Protein AF-A0A968RK35-F1 (afdb_monomer_lite)

pLDDT: mean 92.17, std 10.25, range [51.16, 98.19]

Foldseek 3Di:
D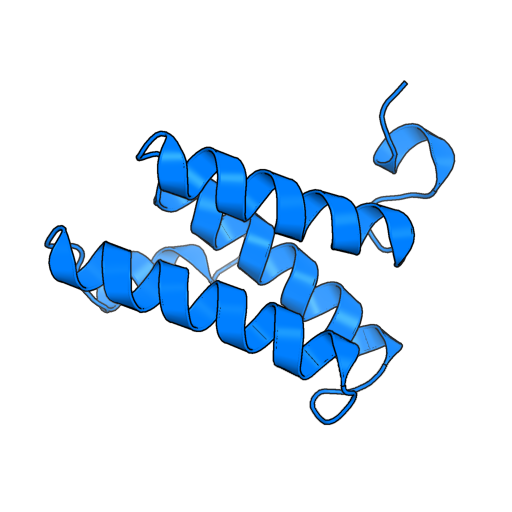QVCVVPNLLDLVNLVVLQVVLVVCVVVVVLLSSLLSLLSSLVSCCVPPNCPDPVSVVSVVSNVVSVVVCVVVPDDPVNSVVSNDDD

Radius of gyration: 12.74 Å; chains: 1; bounding box: 29×25×36 Å

Sequence (87 aa):
ISHEANFGEQHPTTAGRYSNLALVLKDLGDYKGSFVLALKAYRIYAGLLGQQHPTTMIIEGNLEVIESEMLEKGWSMEQIEALMVPG

Secondary structure (DSSP, 8-state):
--HHHHH-TTSHHHHHHHHHHHHHHHHTT-HHHHHHHHHHHHHHHHHHH-TTSHHHHHHHHHHHHHHHHHHHTT--HHHHHHTTS--

Structure (mmCIF, N/CA/C/O backbone):
data_AF-A0A968RK35-F1
#
_entry.id   AF-A0A968RK35-F1
#
loop_
_atom_site.group_PDB
_atom_site.id
_atom_site.type_symbol
_atom_site.label_atom_id
_atom_site.label_alt_id
_atom_site.label_comp_id
_atom_site.label_asym_id
_atom_site.label_entity_id
_atom_site.label_seq_id
_atom_site.pdbx_PDB_ins_code
_atom_site.Cartn_x
_atom_site.Cartn_y
_atom_site.Cartn_z
_atom_site.occupancy
_atom_site.B_iso_or_equiv
_atom_site.auth_seq_id
_atom_site.auth_comp_id
_atom_site.auth_asym_id
_atom_site.auth_atom_id
_atom_site.pdbx_PDB_model_num
ATOM 1 N N . ILE A 1 1 ? -7.821 0.202 -21.315 1.00 57.38 1 ILE A N 1
ATOM 2 C CA . ILE A 1 1 ? -6.571 -0.591 -21.218 1.00 57.38 1 ILE A CA 1
ATOM 3 C C . ILE A 1 1 ? -5.920 -0.279 -19.873 1.00 57.38 1 ILE A C 1
ATOM 5 O O . ILE A 1 1 ? -5.704 0.896 -19.590 1.00 57.38 1 ILE A O 1
ATOM 9 N N . SER A 1 2 ? -5.70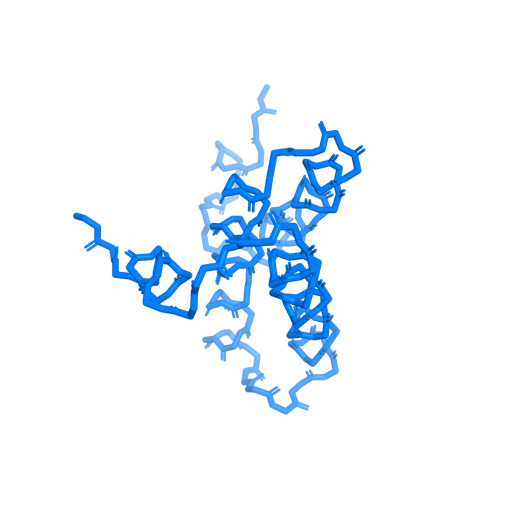4 -1.287 -19.019 1.00 68.69 2 SER A N 1
ATOM 10 C CA . SER A 1 2 ? -5.013 -1.132 -17.728 1.00 68.69 2 SER A CA 1
ATOM 11 C C . SER A 1 2 ? -3.493 -1.227 -17.912 1.00 68.69 2 SER A C 1
ATOM 13 O O . SER A 1 2 ? -3.013 -1.685 -18.947 1.00 68.69 2 SER A O 1
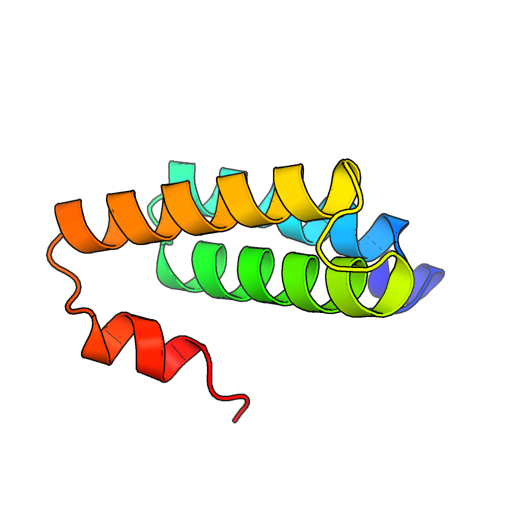ATOM 15 N N . HIS A 1 3 ? -2.718 -0.790 -16.917 1.00 67.31 3 HIS A N 1
ATOM 16 C CA . HIS A 1 3 ? -1.258 -0.956 -16.960 1.00 67.31 3 HIS A CA 1
ATOM 17 C C . HIS A 1 3 ? -0.842 -2.423 -16.867 1.00 67.31 3 HIS A C 1
ATOM 19 O O . HIS A 1 3 ? 0.124 -2.808 -17.512 1.00 67.31 3 HIS A O 1
ATOM 25 N N . GLU A 1 4 ? -1.616 -3.251 -16.168 1.00 71.50 4 GLU A N 1
ATOM 26 C CA . GLU A 1 4 ? -1.424 -4.703 -16.149 1.00 71.50 4 GLU A CA 1
ATOM 27 C C . GLU A 1 4 ? -1.504 -5.297 -17.557 1.00 71.50 4 GLU A C 1
ATOM 29 O O . GLU A 1 4 ? -0.641 -6.080 -17.936 1.00 71.50 4 GLU A O 1
ATOM 34 N N . ALA A 1 5 ? -2.475 -4.858 -18.365 1.00 68.56 5 ALA A N 1
ATOM 35 C CA . ALA A 1 5 ? -2.633 -5.333 -19.738 1.00 68.56 5 ALA A CA 1
ATOM 36 C C . ALA A 1 5 ? -1.477 -4.915 -20.669 1.00 68.56 5 ALA A C 1
ATOM 38 O O . ALA A 1 5 ? -1.240 -5.582 -21.670 1.00 68.56 5 ALA A O 1
ATOM 39 N N . ASN A 1 6 ? -0.763 -3.827 -20.352 1.00 70.12 6 ASN A N 1
ATOM 40 C CA . ASN A 1 6 ? 0.318 -3.295 -21.191 1.00 70.12 6 ASN A CA 1
ATOM 41 C C . ASN A 1 6 ? 1.722 -3.699 -20.727 1.00 70.12 6 ASN A C 1
ATOM 43 O O . ASN A 1 6 ? 2.614 -3.855 -21.554 1.00 70.12 6 ASN A O 1
ATOM 47 N N . PHE A 1 7 ? 1.931 -3.809 -19.417 1.00 72.94 7 PHE A N 1
ATOM 48 C CA . PHE A 1 7 ? 3.253 -3.968 -18.811 1.00 72.94 7 PHE A CA 1
ATOM 49 C C . PHE A 1 7 ? 3.356 -5.205 -17.910 1.00 72.94 7 PHE A C 1
ATOM 51 O O . PHE A 1 7 ? 4.459 -5.611 -17.557 1.00 72.94 7 PHE A O 1
ATOM 58 N N . GLY A 1 8 ? 2.229 -5.818 -17.541 1.00 79.94 8 GLY A N 1
ATOM 59 C CA . GLY A 1 8 ? 2.168 -6.886 -16.548 1.00 79.94 8 GLY A CA 1
ATOM 60 C C . GLY A 1 8 ? 2.112 -6.367 -15.109 1.00 79.94 8 GLY A C 1
ATOM 61 O O . GLY A 1 8 ? 2.421 -5.209 -14.812 1.00 79.94 8 GLY A O 1
ATOM 62 N N . GLU A 1 9 ? 1.693 -7.244 -14.198 1.00 79.50 9 GLU A N 1
ATOM 63 C CA . GLU A 1 9 ? 1.471 -6.913 -12.782 1.00 79.50 9 GLU A CA 1
ATOM 64 C C . GLU A 1 9 ? 2.759 -6.604 -12.012 1.00 79.50 9 GLU A C 1
ATOM 66 O O . GLU A 1 9 ? 2.729 -5.859 -11.041 1.00 79.50 9 GLU A O 1
ATOM 71 N N . GLN A 1 10 ? 3.891 -7.157 -12.451 1.00 82.44 10 GLN A N 1
ATOM 72 C CA . GLN A 1 10 ? 5.193 -7.033 -11.785 1.00 82.44 10 GLN A CA 1
ATOM 73 C C . GLN A 1 10 ? 6.024 -5.852 -12.307 1.00 82.44 10 GLN A C 1
ATOM 75 O O . GLN A 1 10 ? 7.155 -5.649 -11.879 1.00 82.44 10 GLN A O 1
ATOM 80 N N . HIS A 1 11 ? 5.510 -5.071 -13.260 1.00 82.44 11 HIS A N 1
ATOM 81 C CA . HIS A 1 11 ? 6.276 -3.974 -13.844 1.00 82.44 11 HIS A CA 1
ATOM 82 C C . HIS A 1 11 ? 6.331 -2.762 -12.898 1.00 82.44 11 HIS A C 1
ATOM 84 O O . HIS A 1 11 ? 5.284 -2.380 -12.364 1.00 82.44 11 HIS A O 1
ATOM 90 N N . PRO A 1 12 ? 7.483 -2.072 -12.750 1.00 83.25 12 PRO A N 1
ATOM 91 C CA . PRO A 1 12 ? 7.619 -0.900 -11.880 1.00 83.25 12 PRO A CA 1
ATOM 92 C C . PRO A 1 12 ? 6.544 0.165 -12.107 1.00 83.25 12 PRO A C 1
ATOM 94 O O . PRO A 1 12 ? 5.976 0.699 -11.163 1.00 83.25 12 PRO A O 1
ATOM 97 N N . THR A 1 13 ? 6.203 0.458 -13.364 1.00 87.06 13 THR A N 1
ATOM 98 C CA . THR A 1 13 ? 5.137 1.427 -13.675 1.00 87.06 13 THR A CA 1
ATOM 99 C C . THR A 1 13 ? 3.768 0.962 -13.174 1.00 87.06 13 THR A C 1
ATOM 101 O O . THR A 1 13 ? 2.979 1.790 -12.728 1.00 87.06 13 THR A O 1
ATOM 104 N N . THR A 1 14 ? 3.474 -0.340 -13.225 1.00 87.50 14 THR A N 1
ATOM 105 C CA . THR A 1 14 ? 2.227 -0.903 -12.686 1.00 87.50 14 THR A CA 1
ATOM 106 C C . THR A 1 14 ? 2.233 -0.847 -11.156 1.00 87.50 14 THR A C 1
ATOM 108 O O . THR A 1 14 ? 1.253 -0.392 -10.570 1.00 87.50 14 THR A O 1
ATOM 111 N N . ALA A 1 15 ? 3.357 -1.184 -10.513 1.00 91.25 15 ALA A N 1
ATOM 112 C CA . ALA A 1 15 ? 3.530 -1.104 -9.059 1.00 91.25 15 ALA A CA 1
ATOM 113 C C . ALA A 1 15 ? 3.324 0.317 -8.513 1.00 91.25 15 ALA A C 1
ATOM 115 O O . ALA A 1 15 ? 2.593 0.510 -7.541 1.00 91.25 15 ALA A O 1
ATOM 116 N N . GLY A 1 16 ? 3.880 1.330 -9.185 1.00 92.12 16 GLY A N 1
ATOM 117 C CA . GLY A 1 16 ? 3.644 2.732 -8.832 1.00 92.12 16 GLY A CA 1
ATOM 118 C C . GLY A 1 16 ? 2.162 3.117 -8.907 1.00 92.12 16 GLY A C 1
ATOM 119 O O . GLY A 1 16 ? 1.665 3.861 -8.063 1.00 92.12 16 GLY A O 1
ATOM 120 N N . ARG A 1 17 ? 1.408 2.560 -9.866 1.00 93.81 17 ARG A N 1
ATOM 121 C CA . ARG A 1 17 ? -0.044 2.785 -9.943 1.00 93.81 17 ARG A CA 1
ATOM 122 C C . ARG A 1 17 ? -0.825 2.083 -8.842 1.00 93.81 17 ARG A C 1
ATOM 124 O O . ARG A 1 17 ? -1.796 2.671 -8.376 1.00 93.81 17 ARG A O 1
ATOM 131 N N . TYR A 1 18 ? -0.417 0.891 -8.409 1.00 95.56 18 TYR A N 1
ATOM 132 C CA . TYR A 1 18 ? -1.027 0.247 -7.243 1.00 95.56 18 TYR A CA 1
ATOM 133 C C . TYR A 1 18 ? -0.857 1.098 -5.986 1.00 95.56 18 TYR A C 1
ATOM 135 O O . TYR A 1 18 ? -1.840 1.315 -5.287 1.00 95.56 18 TYR A O 1
ATOM 143 N N . SER A 1 19 ? 0.335 1.658 -5.746 1.00 95.81 19 SER A N 1
ATOM 144 C CA . SER A 1 19 ? 0.543 2.555 -4.601 1.00 95.81 19 SER A CA 1
ATOM 145 C C . SER A 1 19 ? -0.328 3.808 -4.679 1.00 95.81 19 SER A C 1
ATOM 147 O O . SER A 1 19 ? -0.893 4.214 -3.670 1.00 95.81 19 SER A O 1
ATOM 149 N N . ASN A 1 20 ? -0.475 4.415 -5.859 1.00 96.31 20 ASN A N 1
ATOM 150 C CA . ASN A 1 20 ? -1.343 5.585 -6.010 1.00 96.31 20 ASN A CA 1
ATOM 151 C C . ASN A 1 20 ? -2.818 5.233 -5.781 1.00 96.31 20 ASN A C 1
ATOM 153 O O . ASN A 1 20 ? -3.540 5.988 -5.136 1.00 96.31 20 ASN A O 1
ATOM 157 N N . LEU A 1 21 ? -3.271 4.087 -6.296 1.00 96.75 21 LEU A N 1
ATOM 158 C CA . LEU A 1 21 ? -4.637 3.620 -6.080 1.00 96.75 21 LEU A CA 1
ATOM 159 C C . LEU A 1 21 ? -4.887 3.280 -4.606 1.00 96.75 21 LEU A C 1
ATOM 161 O O . LEU A 1 21 ? -5.964 3.584 -4.105 1.00 96.75 21 LEU A O 1
ATOM 165 N N . ALA A 1 22 ? -3.898 2.726 -3.901 1.00 97.81 22 ALA A N 1
ATOM 166 C CA . ALA A 1 22 ? -3.990 2.480 -2.467 1.00 97.81 22 ALA A CA 1
ATOM 167 C C . ALA A 1 22 ? -4.293 3.770 -1.691 1.00 97.81 22 ALA A C 1
ATOM 169 O O . ALA A 1 22 ? -5.253 3.814 -0.928 1.00 97.81 22 ALA A O 1
ATOM 170 N N . LEU A 1 23 ? -3.560 4.856 -1.963 1.00 97.75 23 LEU A N 1
ATOM 171 C CA . LEU A 1 23 ? -3.809 6.154 -1.323 1.00 97.75 23 LEU A CA 1
ATOM 172 C C . LEU A 1 23 ? -5.222 6.686 -1.609 1.00 97.75 23 LEU A C 1
ATOM 174 O O . LEU A 1 23 ? -5.894 7.160 -0.699 1.00 97.75 23 LEU A O 1
ATOM 178 N N . VAL A 1 24 ? -5.719 6.531 -2.840 1.00 98.12 24 VAL A N 1
ATOM 179 C CA . VAL A 1 24 ? -7.102 6.912 -3.178 1.00 98.12 24 VAL A CA 1
ATOM 180 C C . VAL A 1 24 ? -8.123 6.069 -2.407 1.00 98.12 24 VAL A C 1
ATOM 182 O O . VAL A 1 24 ? -9.093 6.613 -1.889 1.00 98.12 24 VAL A O 1
ATOM 185 N N . LEU A 1 25 ? -7.925 4.751 -2.301 1.00 98.12 25 LEU A N 1
ATOM 186 C CA . LEU A 1 25 ? -8.821 3.873 -1.539 1.00 98.12 25 LEU A CA 1
ATOM 187 C C . LEU A 1 25 ? -8.804 4.193 -0.042 1.00 98.12 25 LEU A C 1
ATOM 189 O O . LEU A 1 25 ? -9.862 4.195 0.585 1.00 98.12 25 LEU A O 1
ATOM 193 N N . LYS A 1 26 ? -7.630 4.525 0.506 1.00 97.38 26 LYS A N 1
ATOM 194 C CA . LYS A 1 26 ? -7.467 5.007 1.883 1.00 97.38 26 LYS A CA 1
ATOM 195 C C . LYS A 1 26 ? -8.341 6.238 2.132 1.00 97.38 26 LYS A C 1
ATOM 197 O O . LYS A 1 26 ? -9.121 6.251 3.079 1.00 97.38 26 LYS A O 1
ATOM 202 N N . ASP A 1 27 ? -8.270 7.230 1.246 1.00 96.75 27 ASP A N 1
ATOM 203 C CA . ASP A 1 27 ? -9.048 8.470 1.361 1.00 96.75 27 ASP A CA 1
ATOM 204 C C . ASP A 1 27 ? -10.562 8.243 1.180 1.00 96.75 27 ASP A C 1
ATOM 206 O O . ASP A 1 27 ? -11.376 9.000 1.708 1.00 96.75 27 ASP A O 1
ATOM 210 N N . LEU A 1 28 ? -10.954 7.174 0.479 1.00 97.56 28 LEU A N 1
ATOM 211 C CA . LEU A 1 28 ? -12.345 6.722 0.352 1.00 97.56 28 LEU A CA 1
ATOM 212 C C . LEU A 1 28 ? -12.811 5.824 1.516 1.00 97.56 28 LEU A C 1
ATOM 214 O O . LEU A 1 28 ? -13.986 5.462 1.568 1.00 97.56 28 LEU A O 1
ATOM 218 N N . GLY A 1 29 ? -11.917 5.464 2.441 1.00 96.38 29 GLY A N 1
ATOM 219 C CA . GLY A 1 29 ? -12.202 4.600 3.589 1.00 96.38 29 GLY A CA 1
ATOM 220 C C . GLY A 1 29 ? -12.189 3.095 3.295 1.00 96.38 29 GLY A C 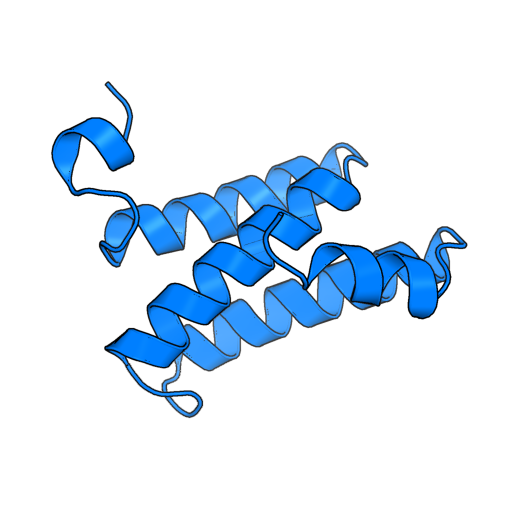1
ATOM 221 O O . GLY A 1 29 ? -12.507 2.305 4.185 1.00 96.38 29 GLY A O 1
ATOM 222 N N . ASP A 1 30 ? -11.804 2.666 2.087 1.00 98.12 30 ASP A N 1
ATOM 223 C CA . ASP A 1 30 ? -11.552 1.251 1.786 1.00 98.12 30 ASP A CA 1
ATOM 224 C C . ASP A 1 30 ? -10.135 0.861 2.224 1.00 98.12 30 ASP A C 1
ATOM 226 O O . ASP A 1 30 ? -9.203 0.707 1.429 1.00 98.12 30 ASP A O 1
ATOM 230 N N . TYR A 1 31 ? -9.975 0.708 3.535 1.00 97.12 31 TYR A N 1
ATOM 231 C CA . TYR A 1 31 ? -8.691 0.384 4.143 1.00 97.12 31 TYR A CA 1
ATOM 232 C C . TYR A 1 31 ? -8.163 -0.998 3.746 1.00 97.12 31 TYR A C 1
ATOM 234 O O . TYR A 1 31 ? -6.963 -1.163 3.543 1.00 97.12 31 TYR A O 1
ATOM 242 N N . LYS A 1 32 ? -9.051 -1.985 3.568 1.00 96.81 32 LYS A N 1
ATOM 243 C CA . LYS A 1 32 ? -8.656 -3.338 3.157 1.00 96.81 32 LYS A CA 1
ATOM 244 C C . LYS A 1 32 ? -8.090 -3.332 1.738 1.00 96.81 32 LYS A C 1
ATOM 246 O O . LYS A 1 32 ? -7.015 -3.885 1.509 1.00 96.81 32 LYS A O 1
ATOM 251 N N . GLY A 1 33 ? -8.806 -2.724 0.789 1.00 96.75 33 GLY A N 1
ATOM 252 C CA . GLY A 1 33 ? -8.344 -2.602 -0.594 1.00 96.75 33 GLY A CA 1
ATOM 253 C C . GLY A 1 33 ? -7.066 -1.772 -0.694 1.00 96.75 33 GLY A C 1
ATOM 254 O O . GLY A 1 33 ? -6.134 -2.153 -1.406 1.00 96.75 33 GLY A O 1
ATOM 255 N N . SER A 1 34 ? -6.992 -0.688 0.081 1.00 97.94 34 SER A N 1
ATOM 256 C CA . SER A 1 34 ? -5.800 0.149 0.202 1.00 97.94 34 SER A CA 1
ATOM 257 C C . SER A 1 34 ? -4.571 -0.651 0.642 1.00 97.94 34 SER A C 1
ATOM 259 O O . SER A 1 34 ? -3.574 -0.699 -0.083 1.00 97.94 34 SER A O 1
ATOM 261 N N . PHE A 1 35 ? -4.669 -1.361 1.770 1.00 97.75 35 PHE A N 1
ATOM 262 C CA . PHE A 1 35 ? -3.574 -2.155 2.323 1.00 97.75 35 PHE A CA 1
ATOM 263 C C . PHE A 1 35 ? -3.069 -3.208 1.334 1.00 97.75 35 PHE A C 1
ATOM 265 O O . PHE A 1 35 ? -1.872 -3.297 1.068 1.00 97.75 35 PHE A O 1
ATOM 272 N N . VAL A 1 36 ? -3.981 -3.968 0.719 1.00 96.69 36 VAL A N 1
ATOM 273 C CA . VAL A 1 36 ? -3.618 -5.028 -0.234 1.00 96.69 36 VAL A CA 1
ATOM 274 C C . VAL A 1 36 ? -2.859 -4.465 -1.441 1.00 96.69 36 VAL A C 1
ATOM 276 O O . VAL A 1 36 ? -1.877 -5.064 -1.888 1.00 96.69 36 VAL A O 1
ATOM 279 N N . LEU A 1 37 ? -3.268 -3.306 -1.967 1.00 96.81 37 LEU A N 1
ATOM 280 C CA . LEU A 1 37 ? -2.587 -2.675 -3.100 1.00 96.81 37 LEU A CA 1
ATOM 281 C C . LEU A 1 37 ? -1.234 -2.068 -2.720 1.00 96.81 37 LEU A C 1
ATOM 283 O O . LEU A 1 37 ? -0.274 -2.225 -3.480 1.00 96.81 37 LEU A O 1
ATOM 287 N N . ALA A 1 38 ? -1.134 -1.417 -1.559 1.00 97.62 38 ALA A N 1
ATOM 288 C CA . ALA A 1 38 ? 0.131 -0.889 -1.053 1.00 97.62 38 ALA A CA 1
ATOM 289 C C . ALA A 1 38 ? 1.136 -2.020 -0.787 1.00 97.62 38 ALA A C 1
ATOM 291 O O . ALA A 1 38 ? 2.275 -1.952 -1.249 1.00 97.62 38 ALA A O 1
ATOM 292 N N . LEU A 1 39 ? 0.693 -3.116 -0.163 1.00 97.38 39 LEU A N 1
ATOM 293 C CA . LEU A 1 39 ? 1.514 -4.302 0.074 1.00 97.38 39 LEU A CA 1
ATOM 294 C C . LEU A 1 39 ? 1.966 -4.957 -1.239 1.00 97.38 39 LEU A C 1
ATOM 296 O O . LEU A 1 39 ? 3.121 -5.372 -1.363 1.00 97.38 39 LEU A O 1
ATOM 300 N N . LYS A 1 40 ? 1.086 -5.028 -2.249 1.00 95.69 40 LYS A N 1
ATOM 301 C CA . LYS A 1 40 ? 1.450 -5.521 -3.588 1.00 95.69 40 LYS A CA 1
ATOM 302 C C . LYS A 1 40 ? 2.534 -4.643 -4.218 1.00 95.69 40 LYS A C 1
ATOM 304 O O . LYS A 1 40 ? 3.527 -5.176 -4.710 1.00 95.69 40 LYS A O 1
ATOM 309 N N . ALA A 1 41 ? 2.378 -3.319 -4.171 1.00 96.69 41 ALA A N 1
ATOM 310 C CA . ALA A 1 41 ? 3.381 -2.379 -4.669 1.00 96.69 41 ALA A CA 1
ATOM 311 C C . ALA A 1 41 ? 4.726 -2.542 -3.943 1.00 96.69 41 ALA A C 1
ATOM 313 O O . ALA A 1 41 ? 5.763 -2.634 -4.603 1.00 96.69 41 ALA A O 1
ATOM 314 N N . TYR A 1 42 ? 4.703 -2.641 -2.609 1.00 97.38 42 TYR A N 1
ATOM 315 C CA . TYR A 1 42 ? 5.896 -2.844 -1.788 1.00 97.38 42 TYR A CA 1
ATOM 316 C C . TYR A 1 42 ? 6.636 -4.120 -2.186 1.00 97.38 42 TYR A C 1
ATOM 318 O O . TYR A 1 42 ? 7.825 -4.063 -2.485 1.00 97.38 42 TYR A O 1
ATOM 326 N N . ARG A 1 43 ? 5.937 -5.259 -2.285 1.00 95.75 43 ARG A N 1
ATOM 327 C CA . ARG A 1 43 ? 6.545 -6.546 -2.671 1.00 95.75 43 ARG A CA 1
ATOM 328 C C . ARG A 1 43 ? 7.235 -6.484 -4.032 1.00 95.75 43 ARG A C 1
ATOM 330 O O . ARG A 1 43 ? 8.333 -7.019 -4.177 1.00 95.75 43 ARG A O 1
ATOM 337 N N . ILE A 1 44 ? 6.624 -5.810 -5.008 1.00 95.44 44 ILE A N 1
ATOM 338 C CA . ILE A 1 44 ? 7.212 -5.638 -6.342 1.00 95.44 44 ILE A CA 1
ATOM 339 C C . ILE A 1 44 ? 8.480 -4.780 -6.259 1.00 95.44 44 ILE A C 1
ATOM 341 O O . ILE A 1 44 ? 9.537 -5.195 -6.730 1.00 95.44 44 ILE A O 1
ATOM 345 N N . TYR A 1 45 ? 8.412 -3.598 -5.639 1.00 96.44 45 TYR A N 1
ATOM 346 C CA . TYR A 1 45 ? 9.570 -2.703 -5.559 1.00 96.44 45 TYR A CA 1
ATOM 347 C C . TYR A 1 45 ? 10.701 -3.260 -4.691 1.00 96.44 45 TYR A C 1
ATOM 349 O O . TYR A 1 45 ? 11.859 -3.177 -5.095 1.00 96.44 45 TYR A O 1
ATOM 357 N N . ALA A 1 46 ? 10.388 -3.900 -3.564 1.00 96.62 46 ALA A N 1
ATOM 358 C CA . ALA A 1 46 ? 11.371 -4.567 -2.718 1.00 96.62 46 ALA A CA 1
ATOM 359 C C . ALA A 1 46 ? 12.073 -5.714 -3.457 1.00 96.62 46 ALA A C 1
ATOM 361 O O . ALA A 1 46 ? 13.290 -5.847 -3.345 1.00 96.62 46 ALA A O 1
ATOM 362 N N . GLY A 1 47 ? 11.337 -6.501 -4.250 1.00 96.12 47 GLY A N 1
ATOM 363 C CA . GLY A 1 47 ? 11.911 -7.571 -5.069 1.00 96.12 47 GLY A CA 1
ATOM 364 C C . GLY A 1 47 ? 12.772 -7.066 -6.232 1.00 96.12 47 GLY A C 1
ATOM 365 O O . GLY A 1 47 ? 13.784 -7.683 -6.552 1.00 96.12 47 GLY A O 1
ATOM 366 N N . LEU A 1 48 ? 12.397 -5.945 -6.858 1.00 95.44 48 LEU A N 1
ATOM 367 C CA . LEU A 1 48 ? 13.102 -5.398 -8.025 1.00 95.44 48 LEU A CA 1
ATOM 368 C C . LEU A 1 48 ? 14.293 -4.503 -7.671 1.00 95.44 48 LEU A C 1
ATOM 370 O O . LEU A 1 48 ? 15.304 -4.531 -8.368 1.00 95.44 48 LEU A O 1
ATOM 374 N N . LEU A 1 49 ? 14.158 -3.670 -6.638 1.00 95.12 49 LEU A N 1
ATOM 375 C CA . LEU A 1 49 ? 15.111 -2.606 -6.302 1.00 95.12 49 LEU A CA 1
ATOM 376 C C . LEU A 1 49 ? 15.837 -2.851 -4.971 1.00 95.12 49 LEU A C 1
ATOM 378 O O . LEU A 1 49 ? 16.845 -2.203 -4.699 1.00 95.12 49 LEU A O 1
ATOM 382 N N . GLY A 1 50 ? 15.339 -3.774 -4.144 1.00 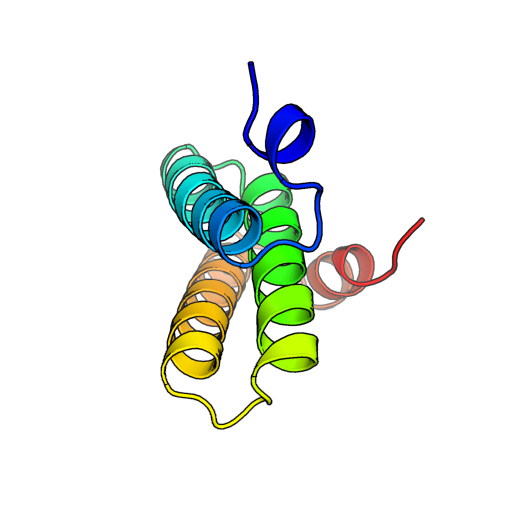96.69 50 GLY A N 1
ATOM 383 C CA . GLY A 1 50 ? 15.785 -3.975 -2.768 1.00 96.69 50 GLY A CA 1
ATOM 384 C C . GLY A 1 50 ? 15.052 -3.075 -1.767 1.00 96.69 50 GLY A C 1
ATOM 385 O O . GLY A 1 50 ? 14.512 -2.023 -2.117 1.00 96.69 50 GLY A O 1
ATOM 386 N N . GLN A 1 51 ? 15.043 -3.491 -0.498 1.00 96.44 51 GLN A N 1
ATOM 387 C CA . GLN A 1 51 ? 14.327 -2.804 0.590 1.00 96.44 51 GLN A CA 1
ATOM 388 C C . GLN A 1 51 ? 14.858 -1.388 0.861 1.00 96.44 51 GLN A C 1
ATOM 390 O O . GLN A 1 51 ? 14.085 -0.461 1.051 1.00 96.44 51 GLN A O 1
ATOM 395 N N . GLN A 1 52 ? 16.178 -1.194 0.790 1.00 96.44 52 GLN A N 1
ATOM 396 C CA . GLN A 1 52 ? 16.830 0.088 1.105 1.00 96.44 52 GLN A CA 1
ATOM 397 C C . GLN A 1 52 ? 16.805 1.096 -0.055 1.00 96.44 52 GLN A C 1
ATOM 399 O O . GLN A 1 52 ? 17.347 2.196 0.057 1.00 96.44 52 GLN A O 1
ATOM 404 N N . HIS A 1 53 ? 16.221 0.735 -1.201 1.00 97.38 53 HIS A N 1
ATOM 405 C CA . HIS A 1 53 ? 16.131 1.655 -2.324 1.00 97.38 53 HIS A CA 1
ATOM 406 C C . HIS A 1 53 ? 15.161 2.804 -1.991 1.00 97.38 53 HIS A C 1
ATOM 408 O O . HIS A 1 53 ? 14.074 2.533 -1.478 1.00 97.38 53 HIS A O 1
ATOM 414 N N . PRO A 1 54 ? 15.470 4.071 -2.341 1.00 97.75 54 PRO A N 1
ATOM 415 C CA . PRO A 1 54 ? 14.617 5.220 -2.023 1.00 97.75 54 PRO A CA 1
ATOM 416 C C . PRO A 1 54 ? 13.151 5.041 -2.425 1.00 97.75 54 PRO A C 1
ATOM 418 O O . PRO A 1 54 ? 12.253 5.347 -1.652 1.00 97.75 54 PRO A O 1
ATOM 421 N N . THR A 1 55 ? 12.898 4.489 -3.615 1.00 96.00 55 THR A N 1
ATOM 422 C CA . THR A 1 55 ? 11.532 4.176 -4.057 1.00 96.00 55 THR A CA 1
ATOM 423 C C . THR A 1 55 ? 10.853 3.156 -3.151 1.00 96.00 55 THR A C 1
ATOM 425 O O . THR A 1 55 ? 9.709 3.374 -2.785 1.00 96.00 55 THR A O 1
ATOM 428 N N . THR A 1 56 ? 11.534 2.076 -2.761 1.00 97.31 56 THR A N 1
ATOM 429 C CA . THR A 1 56 ? 10.950 1.052 -1.886 1.00 97.31 56 THR A CA 1
ATOM 430 C C . THR A 1 56 ? 10.598 1.631 -0.520 1.00 97.31 56 THR A C 1
ATOM 432 O O . THR A 1 56 ? 9.478 1.426 -0.069 1.00 97.31 56 THR A O 1
ATOM 435 N N . MET A 1 57 ? 11.488 2.436 0.071 1.00 98.19 57 MET A N 1
ATOM 436 C CA . MET A 1 57 ? 11.240 3.101 1.358 1.00 98.19 57 MET A CA 1
ATOM 437 C C . MET A 1 57 ? 10.046 4.068 1.305 1.00 98.19 57 MET A C 1
ATOM 439 O O . MET A 1 57 ? 9.297 4.182 2.267 1.00 98.19 57 MET A O 1
ATOM 443 N N . ILE A 1 58 ? 9.819 4.746 0.171 1.00 97.62 58 ILE A N 1
ATOM 444 C CA . ILE A 1 58 ? 8.624 5.591 -0.009 1.00 97.62 58 ILE A CA 1
ATOM 445 C C . ILE A 1 58 ? 7.346 4.741 0.002 1.00 97.62 58 ILE A C 1
ATOM 447 O O . ILE A 1 58 ? 6.352 5.128 0.612 1.00 97.62 58 ILE A O 1
ATOM 451 N N . ILE A 1 59 ? 7.351 3.590 -0.678 1.00 97.38 59 ILE A N 1
ATOM 452 C CA . ILE A 1 59 ? 6.179 2.704 -0.716 1.00 97.38 59 ILE A CA 1
ATOM 453 C C . ILE A 1 59 ? 5.939 2.042 0.644 1.00 97.38 59 ILE A C 1
ATOM 455 O O . ILE A 1 59 ? 4.789 1.906 1.049 1.00 97.38 59 ILE A O 1
ATOM 459 N N . GLU A 1 60 ? 7.005 1.678 1.353 1.00 98.00 60 GLU A N 1
ATOM 460 C CA . GLU A 1 60 ? 6.949 1.185 2.732 1.00 98.00 60 GLU A CA 1
ATOM 461 C C . GLU A 1 60 ? 6.312 2.219 3.665 1.00 98.00 60 GLU A C 1
ATOM 463 O O . GLU A 1 60 ? 5.337 1.905 4.336 1.00 98.00 60 GLU A O 1
ATOM 468 N N . GLY A 1 61 ? 6.737 3.486 3.597 1.00 98.12 61 GLY A N 1
ATOM 469 C CA . GLY A 1 61 ? 6.112 4.559 4.377 1.00 98.12 61 GLY A CA 1
ATOM 470 C C . GLY A 1 61 ? 4.622 4.754 4.062 1.00 98.12 61 GLY A C 1
ATOM 471 O O . GLY A 1 61 ? 3.824 5.006 4.961 1.00 98.12 61 GLY A O 1
ATOM 472 N N . ASN A 1 62 ? 4.203 4.585 2.802 1.00 97.56 62 ASN A N 1
ATOM 473 C CA . ASN A 1 62 ? 2.776 4.617 2.458 1.00 97.56 62 ASN A CA 1
ATOM 474 C C . ASN A 1 62 ? 2.008 3.440 3.083 1.00 97.56 62 ASN A C 1
ATOM 476 O O . ASN A 1 62 ? 0.867 3.622 3.509 1.00 97.56 62 ASN A O 1
ATOM 480 N N . LEU A 1 63 ? 2.612 2.249 3.126 1.00 97.69 63 LEU A N 1
ATOM 481 C CA . LEU A 1 63 ? 2.027 1.067 3.759 1.00 97.69 63 LEU A CA 1
ATOM 482 C C . LEU A 1 63 ? 1.872 1.272 5.274 1.00 97.69 63 LEU A C 1
ATOM 484 O O . LEU A 1 63 ? 0.780 1.055 5.793 1.00 97.69 63 LEU A O 1
ATOM 488 N N . GLU A 1 64 ? 2.899 1.790 5.951 1.00 97.94 64 GLU A N 1
ATOM 489 C CA . GLU A 1 64 ? 2.878 2.098 7.393 1.00 97.94 64 GLU A CA 1
ATOM 490 C C . GLU A 1 64 ? 1.795 3.125 7.767 1.00 97.94 64 GLU A C 1
ATOM 492 O O . GLU A 1 64 ? 1.128 3.000 8.799 1.00 97.94 64 GLU A O 1
ATOM 497 N N . VAL A 1 65 ? 1.573 4.136 6.918 1.00 97.94 65 VAL A N 1
ATOM 498 C CA . VAL A 1 65 ? 0.483 5.112 7.104 1.00 97.94 65 VAL A CA 1
ATOM 499 C C . VAL A 1 65 ? -0.881 4.426 7.027 1.00 97.94 65 VAL A C 1
ATOM 501 O O . VAL A 1 65 ? -1.752 4.695 7.853 1.00 97.94 65 VAL A O 1
ATOM 504 N N . ILE A 1 66 ? -1.076 3.520 6.065 1.00 98.06 66 ILE A N 1
ATOM 505 C CA . ILE A 1 66 ? -2.332 2.771 5.924 1.00 98.06 66 ILE A CA 1
ATOM 506 C C . ILE A 1 66 ? -2.548 1.846 7.128 1.00 98.06 66 ILE A C 1
ATOM 508 O O . ILE A 1 66 ? -3.655 1.808 7.662 1.00 98.06 66 ILE A O 1
ATOM 512 N N . GLU A 1 67 ? -1.509 1.141 7.582 1.00 97.75 67 GLU A N 1
ATOM 513 C CA . GLU A 1 67 ? -1.559 0.297 8.785 1.00 97.75 67 GLU A CA 1
ATOM 514 C C . GLU A 1 67 ? -1.942 1.106 10.027 1.00 97.75 67 GLU A C 1
ATOM 516 O O . GLU A 1 67 ? -2.836 0.712 10.777 1.00 97.75 67 GLU A O 1
ATOM 521 N N . SER A 1 68 ? -1.323 2.274 10.208 1.00 97.94 68 SER A N 1
ATOM 522 C CA . SER A 1 68 ? -1.620 3.173 11.326 1.00 97.94 68 SER A CA 1
ATOM 523 C C . SER A 1 68 ? -3.079 3.633 11.303 1.00 97.94 68 SER A C 1
ATOM 525 O O . SER A 1 68 ? -3.777 3.525 12.312 1.00 97.94 68 SER A O 1
ATOM 527 N N . GLU A 1 69 ? -3.585 4.063 10.143 1.00 97.50 69 GLU A N 1
ATOM 528 C CA . GLU A 1 69 ? -4.991 4.458 10.005 1.00 97.50 69 GLU A CA 1
ATOM 529 C C . GLU A 1 69 ? -5.951 3.281 10.248 1.00 97.50 69 GLU A C 1
ATOM 531 O O . GLU A 1 69 ? -6.998 3.461 10.869 1.00 97.50 69 GLU A O 1
ATOM 536 N N . MET A 1 70 ? -5.612 2.062 9.817 1.00 98.12 70 MET A N 1
ATOM 537 C CA . MET A 1 70 ? -6.416 0.868 10.108 1.00 98.12 70 MET A CA 1
ATOM 538 C C . MET A 1 70 ? -6.556 0.632 11.613 1.00 98.12 70 MET A C 1
ATOM 540 O O . MET A 1 70 ? -7.672 0.424 12.101 1.00 98.12 70 MET A O 1
ATOM 544 N N . LEU A 1 71 ? -5.448 0.713 12.351 1.00 98.19 71 LEU A N 1
ATOM 545 C CA . LEU A 1 71 ? -5.445 0.574 13.807 1.00 98.19 71 LEU A CA 1
ATOM 546 C C . LEU A 1 71 ? -6.286 1.674 14.474 1.00 98.19 71 LEU A C 1
ATOM 548 O O . LEU A 1 71 ? -7.114 1.377 15.337 1.00 98.19 71 LEU A O 1
ATOM 552 N N . GLU A 1 72 ? -6.164 2.928 14.030 1.00 97.75 72 GLU A N 1
ATOM 553 C CA . GLU A 1 72 ? -6.991 4.045 14.518 1.00 97.75 72 GLU A CA 1
ATOM 554 C C . GLU A 1 72 ? -8.492 3.842 14.257 1.00 97.75 72 GLU A C 1
ATOM 556 O O . GLU A 1 72 ? -9.335 4.301 15.033 1.00 97.75 72 GLU A O 1
ATOM 561 N N . LYS A 1 73 ? -8.852 3.134 13.180 1.00 96.75 73 LYS A N 1
ATOM 562 C CA . LYS A 1 73 ? -10.240 2.769 12.850 1.00 96.75 73 LYS A CA 1
ATOM 563 C C . LYS A 1 73 ? -10.728 1.496 13.542 1.00 96.75 73 LYS A C 1
ATOM 565 O O . LYS A 1 73 ? -11.858 1.077 13.292 1.00 96.75 73 LYS A O 1
ATOM 570 N N . GLY A 1 74 ? -9.928 0.916 14.434 1.00 97.75 74 GLY A N 1
ATOM 571 C CA . GLY A 1 74 ? -10.319 -0.214 15.274 1.00 97.75 74 GLY A CA 1
ATOM 572 C C . GLY A 1 74 ? -10.080 -1.587 14.651 1.00 97.75 74 GLY A C 1
ATOM 573 O O . GLY A 1 74 ? -10.624 -2.570 15.153 1.00 97.75 74 GLY A O 1
ATOM 574 N N . TRP A 1 75 ? -9.283 -1.678 13.583 1.00 97.88 75 TRP A N 1
ATOM 575 C CA . TRP A 1 75 ? -8.777 -2.969 13.118 1.00 97.88 75 TRP A CA 1
ATOM 576 C C . TRP A 1 75 ? -7.770 -3.525 14.127 1.00 97.88 75 TRP A C 1
ATOM 578 O O . TRP A 1 75 ? -6.995 -2.776 14.721 1.00 97.88 75 TRP A O 1
ATOM 588 N N . SER A 1 76 ? -7.761 -4.842 14.317 1.00 97.88 76 SER A N 1
ATOM 589 C CA . SER A 1 76 ? -6.719 -5.511 15.096 1.00 97.88 76 SER A CA 1
ATOM 590 C C . SER A 1 76 ? -5.513 -5.848 14.224 1.00 97.88 76 SER A C 1
ATOM 592 O O . SER A 1 76 ? -5.636 -6.040 13.012 1.00 97.88 76 SER A O 1
ATOM 594 N N . MET A 1 77 ? -4.347 -5.998 14.854 1.00 94.81 77 MET A N 1
ATOM 595 C CA . MET A 1 77 ? -3.148 -6.441 14.144 1.00 94.81 77 MET A CA 1
ATOM 596 C C . MET A 1 77 ? -3.353 -7.811 13.485 1.00 94.81 77 MET A C 1
ATOM 598 O O . MET A 1 77 ? -2.977 -7.995 12.338 1.00 94.81 77 MET A O 1
ATOM 602 N N . GLU A 1 78 ? -4.055 -8.733 14.148 1.00 96.00 78 GLU A N 1
ATOM 603 C CA . GLU A 1 78 ? -4.407 -10.043 13.582 1.00 96.00 78 GLU A CA 1
ATOM 604 C C . GLU A 1 78 ? -5.219 -9.915 12.279 1.00 96.00 78 GLU A C 1
ATOM 606 O O . GLU A 1 78 ? -4.973 -10.633 11.309 1.00 96.00 78 GLU A O 1
ATOM 611 N N . GLN A 1 79 ? -6.167 -8.970 12.216 1.00 96.06 79 GLN A N 1
ATOM 612 C CA . GLN A 1 79 ? -6.941 -8.722 10.998 1.00 96.06 79 GLN A CA 1
ATOM 613 C C . GLN A 1 79 ? -6.076 -8.153 9.871 1.00 96.06 79 GLN A C 1
ATOM 615 O O . GLN A 1 79 ? -6.299 -8.508 8.716 1.00 96.06 79 GLN A O 1
ATOM 620 N N . ILE A 1 80 ? -5.111 -7.285 10.190 1.00 95.50 80 ILE A N 1
ATOM 621 C CA . ILE A 1 80 ? -4.161 -6.719 9.219 1.00 95.50 80 ILE A CA 1
ATOM 622 C C . ILE A 1 80 ? -3.212 -7.816 8.717 1.00 95.50 80 ILE A C 1
ATOM 624 O O . ILE A 1 80 ? -3.030 -7.981 7.512 1.00 95.50 80 ILE A O 1
ATOM 628 N N . GLU A 1 81 ? -2.677 -8.639 9.619 1.00 93.50 81 GLU A N 1
ATOM 629 C CA . GLU A 1 81 ? -1.791 -9.760 9.293 1.00 93.50 81 GLU A CA 1
ATOM 630 C C . GLU A 1 81 ? -2.464 -10.796 8.394 1.00 93.50 81 GLU A C 1
ATOM 632 O O . GLU A 1 81 ? -1.850 -11.288 7.443 1.00 93.50 81 GLU A O 1
ATOM 637 N N . ALA A 1 82 ? -3.750 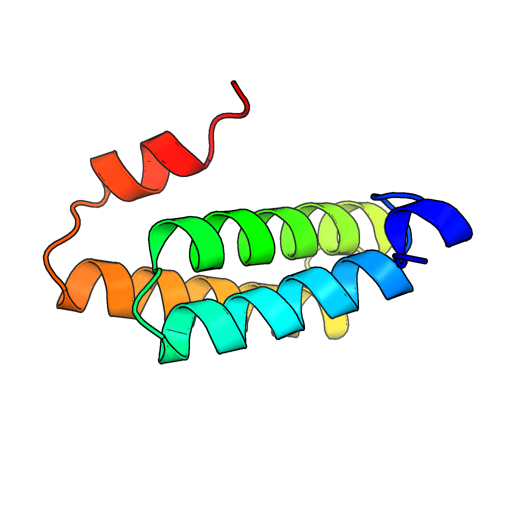-11.069 8.617 1.00 94.75 82 ALA A N 1
ATOM 638 C CA . ALA A 1 82 ? -4.528 -11.956 7.760 1.00 94.75 82 ALA A CA 1
ATOM 639 C C . ALA A 1 82 ? -4.596 -11.473 6.297 1.00 94.75 82 ALA A C 1
ATOM 641 O O . ALA A 1 82 ? -4.747 -12.294 5.393 1.00 94.75 82 ALA A O 1
ATOM 642 N N . LEU A 1 83 ? -4.450 -10.167 6.034 1.00 93.94 83 LEU A N 1
ATOM 643 C CA . LEU A 1 83 ? -4.405 -9.613 4.673 1.00 93.94 83 LEU A CA 1
ATOM 644 C C . LEU A 1 83 ? -3.045 -9.805 3.988 1.00 93.94 83 LEU A C 1
ATOM 646 O O . LEU A 1 83 ? -2.948 -9.641 2.771 1.00 93.94 83 LEU A O 1
ATOM 650 N N . MET A 1 84 ? -1.991 -10.144 4.736 1.00 90.81 84 MET A N 1
ATOM 651 C CA . MET A 1 84 ? -0.656 -10.354 4.173 1.00 90.81 84 MET A CA 1
ATOM 652 C C . MET A 1 84 ? -0.502 -11.717 3.493 1.00 90.81 84 MET A C 1
ATOM 654 O O . MET A 1 84 ? 0.376 -11.878 2.636 1.00 90.81 84 MET A O 1
ATOM 658 N N . VAL A 1 85 ? -1.335 -12.695 3.844 1.00 82.75 85 VAL A N 1
ATOM 659 C CA . VAL A 1 85 ? -1.273 -14.048 3.286 1.00 82.75 85 VAL A CA 1
ATOM 660 C C . VAL A 1 85 ? -1.972 -14.062 1.919 1.00 82.75 85 VAL A C 1
ATOM 662 O O . VAL A 1 85 ? -3.165 -13.766 1.852 1.00 82.75 85 VAL A O 1
ATOM 665 N N . PRO A 1 86 ? -1.274 -14.372 0.809 1.00 61.28 86 PRO A N 1
ATOM 666 C CA . PRO A 1 86 ? -1.952 -14.591 -0.463 1.00 61.28 86 PRO A CA 1
ATOM 667 C C . PRO A 1 86 ? -2.850 -15.832 -0.344 1.00 61.28 86 PRO A C 1
ATOM 669 O O . PRO A 1 86 ? -2.392 -16.875 0.125 1.00 61.28 86 PRO A O 1
ATOM 672 N N . GLY A 1 87 ? -4.124 -15.685 -0.718 1.00 51.16 87 GLY A N 1
ATOM 673 C CA . GLY A 1 87 ? -5.072 -16.799 -0.836 1.00 51.16 87 GLY A CA 1
ATOM 674 C C . GLY A 1 87 ? -4.757 -17.725 -2.001 1.00 51.16 87 GLY A C 1
ATOM 675 O O . GLY A 1 87 ? -4.090 -17.267 -2.959 1.00 51.16 87 GLY A O 1
#